Protein AF-A0A3M7L890-F1 (afdb_monomer_lite)

Foldseek 3Di:
DCVVVVVVVVVVVVVCCVVVVPPPCPVPDDPPPPVVVVVVVVVVVVVVLVVLCVVCVVVVHDDDDPVVPDPVSVVVVVVVVVCVVVVNDDD

pLDDT: mean 71.73, std 11.32, range [39.56, 91.31]

Secondary structure (DSSP, 8-state):
--HHHHHHHHHHHHHHHHHSS------------HHHHHHHHHHHHHHHHHHHHHHHHHHT-PPPPTTS--HHHHHHHHHHHHHHHTT----

Sequence (91 aa):
MLTPFILFIIGLYLIAKVVFGKKKEVISNPPVNKYITRHEEKLKDDQEYKEYIEWCKIKGELANDKEGFDEYRMKEYQLYKKLIKHGISGL

Organism: NCBI:txid2305228

Structure (mmCIF, N/CA/C/O backbone):
data_AF-A0A3M7L890-F1
#
_entry.id   AF-A0A3M7L890-F1
#
loop_
_atom_site.group_PDB
_atom_site.id
_atom_site.type_symbol
_atom_site.label_atom_id
_atom_site.label_alt_id
_atom_site.label_comp_id
_atom_site.label_asym_id
_atom_site.label_entity_id
_atom_site.label_seq_id
_atom_site.pdbx_PDB_ins_code
_atom_site.Cartn_x
_atom_site.Cartn_y
_a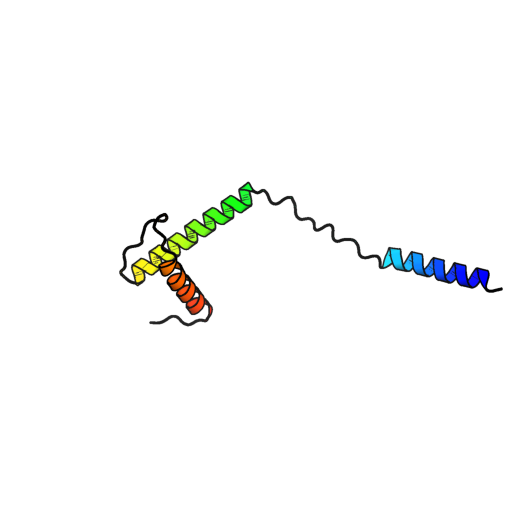tom_site.Cartn_z
_atom_site.occupancy
_atom_site.B_iso_or_equiv
_atom_site.auth_seq_id
_atom_site.auth_comp_id
_atom_site.auth_asym_id
_atom_site.auth_atom_id
_atom_site.pdbx_PDB_model_num
ATOM 1 N N . MET A 1 1 ? 43.027 -23.224 -46.912 1.00 62.06 1 MET A N 1
ATOM 2 C CA . MET A 1 1 ? 41.627 -22.963 -47.324 1.00 62.06 1 MET A CA 1
ATOM 3 C C . MET A 1 1 ? 40.680 -22.906 -46.117 1.00 62.06 1 MET A C 1
ATOM 5 O O . MET A 1 1 ? 39.646 -23.552 -46.117 1.00 62.06 1 MET A O 1
ATOM 9 N N . LEU A 1 2 ? 41.025 -22.145 -45.070 1.00 75.31 2 LEU A N 1
ATOM 10 C CA . LEU A 1 2 ? 40.208 -22.020 -43.843 1.00 75.31 2 LEU A CA 1
ATOM 11 C C . LEU A 1 2 ? 39.533 -20.646 -43.724 1.00 75.31 2 LEU A C 1
ATOM 13 O O . LEU A 1 2 ? 38.515 -20.498 -43.057 1.00 75.31 2 LEU A O 1
ATOM 17 N N . THR A 1 3 ? 40.064 -19.654 -4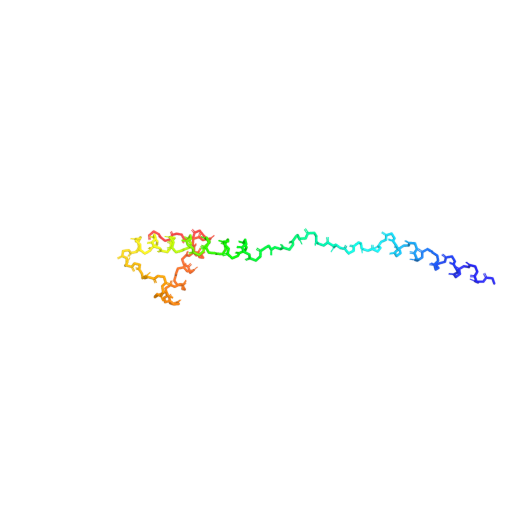4.436 1.00 81.69 3 THR A N 1
ATOM 18 C CA . THR A 1 3 ? 39.543 -18.289 -44.521 1.00 81.69 3 THR A CA 1
ATOM 19 C C . THR A 1 3 ? 38.067 -18.186 -44.936 1.00 81.69 3 THR A C 1
ATOM 21 O O . THR A 1 3 ? 37.346 -17.464 -44.249 1.00 81.69 3 THR A O 1
ATOM 24 N N . PRO A 1 4 ? 37.548 -18.906 -45.957 1.00 86.56 4 PRO A N 1
ATOM 25 C CA . PRO A 1 4 ? 36.124 -18.808 -46.294 1.00 86.56 4 PRO A CA 1
ATOM 26 C C . PRO A 1 4 ? 35.223 -19.415 -45.209 1.00 86.56 4 PRO A C 1
ATOM 28 O O . PRO A 1 4 ? 34.122 -18.926 -44.972 1.00 86.56 4 PRO A O 1
ATOM 31 N N . PHE A 1 5 ? 35.711 -20.435 -44.499 1.00 85.31 5 PHE A N 1
ATOM 32 C CA . PHE A 1 5 ? 34.972 -21.099 -43.425 1.00 85.31 5 PHE A CA 1
ATOM 33 C C . PHE A 1 5 ? 34.804 -20.190 -42.202 1.00 85.31 5 PHE A C 1
ATOM 35 O O . PHE A 1 5 ? 33.726 -20.113 -41.618 1.00 85.31 5 PHE A O 1
ATOM 42 N N . ILE A 1 6 ? 35.855 -19.442 -41.854 1.00 87.44 6 ILE A N 1
ATOM 43 C CA . ILE A 1 6 ? 35.832 -18.477 -40.747 1.00 87.44 6 ILE A CA 1
ATOM 44 C C . ILE A 1 6 ? 34.836 -17.346 -41.038 1.00 87.44 6 ILE A C 1
ATOM 46 O O . ILE A 1 6 ? 34.033 -16.995 -40.175 1.00 87.44 6 ILE A O 1
ATOM 50 N N . LEU A 1 7 ? 34.831 -16.817 -42.266 1.00 87.62 7 LEU A N 1
ATOM 51 C CA . LEU A 1 7 ? 33.895 -15.763 -42.670 1.00 87.62 7 LEU A CA 1
ATOM 52 C C . LEU A 1 7 ? 32.437 -16.240 -42.645 1.00 87.62 7 LEU A C 1
ATOM 54 O O . LEU A 1 7 ? 31.556 -15.492 -42.221 1.00 87.62 7 LEU A O 1
ATOM 58 N N . PHE A 1 8 ? 32.187 -17.493 -43.028 1.00 89.25 8 PHE A N 1
ATOM 59 C CA . PHE A 1 8 ? 30.852 -18.087 -42.980 1.00 89.25 8 PHE A CA 1
ATOM 60 C C . PHE A 1 8 ? 30.310 -18.195 -41.545 1.00 89.25 8 PHE A C 1
ATOM 62 O O . PHE A 1 8 ? 29.168 -17.818 -41.280 1.00 89.25 8 PHE A O 1
ATOM 69 N N . ILE A 1 9 ? 31.146 -18.627 -40.594 1.00 91.06 9 ILE A N 1
ATOM 70 C CA . ILE A 1 9 ? 30.773 -18.735 -39.173 1.00 91.06 9 ILE A CA 1
ATOM 71 C C . ILE A 1 9 ? 30.480 -17.352 -38.573 1.00 91.06 9 ILE A C 1
ATOM 73 O O . ILE A 1 9 ? 29.493 -17.187 -37.855 1.00 91.06 9 ILE A O 1
ATOM 77 N N . ILE A 1 10 ? 31.295 -16.343 -38.898 1.00 89.00 10 ILE A N 1
ATOM 78 C CA . ILE A 1 10 ? 31.080 -14.961 -38.441 1.00 89.00 10 ILE A CA 1
ATOM 79 C C . ILE A 1 10 ? 29.764 -14.406 -39.003 1.00 89.00 10 ILE A C 1
ATOM 81 O O . ILE A 1 10 ? 28.998 -13.783 -38.267 1.00 89.00 10 ILE A O 1
ATOM 85 N N . GLY A 1 11 ? 29.468 -14.671 -40.279 1.00 88.75 11 GLY A N 1
ATOM 86 C CA . GLY A 1 11 ? 28.208 -14.274 -40.909 1.00 88.75 11 GLY A CA 1
ATOM 87 C C . GLY A 1 11 ? 26.989 -14.859 -40.193 1.00 88.75 11 GLY A C 1
ATOM 88 O O . GLY A 1 11 ? 26.078 -14.118 -39.820 1.00 88.75 11 GLY A O 1
ATOM 89 N N . LEU A 1 12 ? 27.001 -16.167 -39.917 1.00 91.31 12 LEU A N 1
ATOM 90 C CA . LEU A 1 12 ? 25.925 -16.834 -39.176 1.00 91.31 12 LEU A CA 1
ATOM 91 C C . LEU A 1 12 ? 25.767 -16.288 -37.752 1.00 91.31 12 LEU A C 1
ATOM 93 O O . LEU A 1 12 ? 24.641 -16.071 -37.302 1.00 91.31 12 LEU A O 1
ATOM 97 N N . TYR A 1 13 ? 26.873 -16.011 -37.059 1.00 89.81 13 TYR A N 1
ATOM 98 C CA . TYR A 1 13 ? 26.847 -15.428 -35.717 1.00 89.81 13 TYR A CA 1
ATOM 99 C C . TYR A 1 13 ? 26.188 -14.041 -35.698 1.00 89.81 13 TYR A C 1
ATOM 101 O O . TYR A 1 13 ? 25.372 -13.754 -34.819 1.00 89.81 13 TYR A O 1
ATOM 109 N N . LEU A 1 14 ? 26.495 -13.184 -36.677 1.00 86.38 14 LEU A N 1
ATOM 110 C CA . LEU A 1 14 ? 25.896 -11.851 -36.780 1.00 86.38 14 LEU A CA 1
ATOM 111 C C . LEU A 1 14 ? 24.394 -11.922 -37.073 1.00 86.38 14 LEU A C 1
ATOM 113 O O . LEU A 1 14 ? 23.623 -11.200 -36.443 1.00 86.38 14 LEU A O 1
ATOM 117 N N . ILE A 1 15 ? 23.967 -12.829 -37.958 1.00 86.56 15 ILE A N 1
ATOM 118 C CA . ILE A 1 15 ? 22.544 -13.052 -38.256 1.00 86.56 15 ILE A CA 1
ATOM 119 C C . ILE A 1 15 ? 21.815 -13.546 -37.002 1.00 86.56 15 ILE A C 1
ATOM 121 O O . ILE A 1 15 ? 20.785 -12.986 -36.626 1.00 86.56 15 ILE A O 1
ATOM 125 N N . ALA A 1 16 ? 22.377 -14.531 -36.297 1.00 84.25 16 ALA A N 1
ATOM 126 C CA . ALA A 1 16 ? 21.808 -15.039 -35.054 1.00 84.25 16 ALA A CA 1
ATOM 127 C C . ALA A 1 16 ? 21.712 -13.943 -33.980 1.00 84.25 16 ALA A C 1
ATOM 129 O O . ALA A 1 16 ? 20.688 -13.822 -33.315 1.00 84.25 16 ALA A O 1
ATOM 130 N N . LYS A 1 17 ? 22.728 -13.086 -33.843 1.00 82.69 17 LYS A N 1
ATOM 131 C CA . LYS A 1 17 ? 22.713 -11.966 -32.893 1.00 82.69 17 LYS A CA 1
ATOM 132 C C . LYS A 1 17 ? 21.633 -10.930 -33.210 1.00 82.69 17 LYS A C 1
ATOM 134 O O . LYS A 1 17 ? 21.112 -10.319 -32.285 1.00 82.69 17 LYS A O 1
ATOM 139 N N . VAL A 1 18 ? 21.296 -10.718 -34.481 1.00 79.44 18 VAL A N 1
ATOM 140 C CA . VAL A 1 18 ? 20.226 -9.790 -34.882 1.00 79.44 18 VAL A CA 1
ATOM 141 C C . VAL A 1 18 ? 18.846 -10.419 -34.682 1.00 79.44 18 VAL A C 1
ATOM 143 O O . VAL A 1 18 ? 17.955 -9.760 -34.156 1.00 79.44 18 VAL A O 1
ATOM 146 N N . VAL A 1 19 ? 18.673 -11.694 -35.040 1.00 79.50 19 VAL A N 1
ATOM 147 C CA . VAL A 1 19 ? 17.385 -12.403 -34.917 1.00 79.50 19 VAL A CA 1
ATOM 148 C C . VAL A 1 19 ? 17.041 -12.715 -33.457 1.00 79.50 19 VAL A C 1
ATOM 150 O O . VAL A 1 19 ? 15.903 -12.528 -33.037 1.00 79.50 19 VAL A O 1
ATOM 153 N N . PHE A 1 20 ? 18.024 -13.152 -32.666 1.00 76.06 20 PHE A N 1
ATOM 154 C CA . PHE A 1 20 ? 17.861 -13.493 -31.247 1.00 76.06 20 PHE A CA 1
ATOM 155 C C . PHE A 1 20 ? 18.286 -12.368 -30.298 1.00 76.06 20 PHE A C 1
ATOM 157 O O . PHE A 1 20 ? 18.192 -12.512 -29.076 1.00 76.06 20 PHE A O 1
ATOM 164 N N . GLY A 1 21 ? 18.755 -11.242 -30.838 1.00 64.81 21 GLY A N 1
ATOM 165 C CA . GLY A 1 21 ? 19.039 -10.038 -30.075 1.00 64.81 21 GLY A CA 1
ATOM 166 C C . GLY A 1 21 ? 17.745 -9.545 -29.461 1.00 64.81 21 GLY A C 1
ATOM 167 O O . GLY A 1 21 ? 16.923 -8.945 -30.149 1.00 64.81 21 GLY A O 1
ATOM 168 N N . LYS A 1 22 ? 17.556 -9.850 -28.172 1.00 61.97 22 LYS A N 1
ATOM 169 C CA . LYS A 1 22 ? 16.402 -9.431 -27.377 1.00 61.97 22 LYS A CA 1
ATOM 170 C C . LYS A 1 22 ? 16.069 -7.988 -27.740 1.00 61.97 22 LYS A C 1
ATOM 172 O O . LYS A 1 22 ? 16.882 -7.093 -27.494 1.00 61.97 22 LYS A O 1
ATOM 177 N N . LYS A 1 23 ? 14.885 -7.768 -28.324 1.00 58.34 23 LYS A N 1
ATOM 178 C CA . LYS A 1 23 ? 14.282 -6.437 -28.353 1.00 58.34 23 LYS A CA 1
ATOM 179 C C . LYS A 1 23 ? 14.371 -5.955 -26.914 1.00 58.34 23 LYS A C 1
ATOM 181 O O . LYS A 1 23 ? 13.808 -6.602 -26.034 1.00 58.34 23 LYS A O 1
ATOM 186 N N . LYS A 1 24 ? 15.148 -4.896 -26.654 1.00 53.69 24 LYS A N 1
ATOM 187 C CA . LYS A 1 24 ? 15.001 -4.168 -25.396 1.00 53.69 24 LYS A CA 1
ATOM 188 C C . LYS A 1 24 ? 13.511 -3.897 -25.316 1.00 53.69 24 LYS A C 1
ATOM 190 O O . LYS A 1 24 ? 12.983 -3.237 -26.211 1.00 53.69 24 LYS A O 1
ATOM 195 N N . GLU A 1 25 ? 12.844 -4.494 -24.336 1.00 49.97 25 GLU A N 1
ATOM 196 C CA . GLU A 1 25 ? 11.511 -4.073 -23.957 1.00 49.97 25 GLU A CA 1
ATOM 197 C C . GLU A 1 25 ? 11.666 -2.592 -23.638 1.00 49.97 25 GLU A C 1
ATOM 199 O O . GLU A 1 25 ? 12.158 -2.196 -22.583 1.00 49.97 25 GLU A O 1
ATOM 204 N N . VAL A 1 26 ? 11.361 -1.753 -24.625 1.00 54.28 26 VAL A N 1
ATOM 205 C CA . VAL A 1 26 ? 11.008 -0.371 -24.381 1.00 54.28 26 VAL A CA 1
ATOM 206 C C . VAL A 1 26 ? 9.686 -0.525 -23.665 1.00 54.28 26 VAL A C 1
ATOM 208 O O . VAL A 1 26 ? 8.643 -0.637 -24.303 1.00 54.28 26 VAL A O 1
ATOM 211 N N . ILE A 1 27 ? 9.780 -0.711 -22.347 1.00 54.09 27 ILE A N 1
ATOM 212 C CA . ILE A 1 27 ? 8.648 -0.760 -21.444 1.00 54.09 27 ILE A CA 1
ATOM 213 C C . ILE A 1 27 ? 7.907 0.535 -21.720 1.00 54.09 27 ILE A C 1
ATOM 215 O O . ILE A 1 27 ? 8.342 1.633 -21.370 1.00 54.09 27 ILE A O 1
ATOM 219 N N . SER A 1 28 ? 6.823 0.371 -22.459 1.00 51.72 28 SER A N 1
ATOM 220 C CA . SER A 1 28 ? 5.821 1.355 -22.782 1.00 51.72 28 SER A CA 1
ATOM 221 C C . SER A 1 28 ? 5.060 1.674 -21.505 1.00 51.72 28 SER A C 1
ATOM 223 O O . SER A 1 28 ? 3.895 1.322 -21.372 1.00 51.72 28 SER A O 1
ATOM 225 N N . ASN A 1 29 ? 5.725 2.298 -20.541 1.00 55.03 29 ASN A N 1
ATOM 226 C CA . ASN A 1 29 ? 5.024 2.962 -19.465 1.00 55.03 29 ASN A CA 1
ATOM 227 C C . ASN A 1 29 ? 5.017 4.445 -19.830 1.00 55.03 29 ASN A C 1
ATOM 229 O O . ASN A 1 29 ? 6.089 5.060 -19.848 1.00 55.03 29 ASN A O 1
ATOM 233 N N . PRO A 1 30 ? 3.853 5.029 -20.183 1.00 57.50 30 PRO A N 1
ATOM 234 C CA . PRO A 1 30 ? 3.752 6.478 -20.276 1.00 57.50 30 PRO A CA 1
ATOM 235 C C . PRO A 1 30 ? 4.276 7.075 -18.963 1.00 57.50 30 PRO A C 1
ATOM 237 O O . PRO A 1 30 ? 4.140 6.428 -17.919 1.00 57.50 30 PRO A O 1
ATOM 240 N N . PRO A 1 31 ? 4.907 8.263 -18.986 1.00 60.56 31 PRO A N 1
ATOM 241 C CA . PRO A 1 31 ? 5.384 8.895 -17.767 1.00 60.56 31 PRO A CA 1
ATOM 242 C C . PRO A 1 31 ? 4.197 9.008 -16.814 1.00 60.56 31 PRO A C 1
ATOM 244 O O . PRO A 1 31 ? 3.270 9.779 -17.060 1.00 60.56 31 PRO A O 1
ATOM 247 N N . VAL A 1 32 ? 4.195 8.167 -15.777 1.00 61.97 32 VAL A N 1
ATOM 248 C CA . VAL A 1 32 ? 3.112 8.118 -14.804 1.00 61.97 32 VAL A CA 1
ATOM 249 C C . VAL A 1 32 ? 3.030 9.516 -14.215 1.00 61.97 32 VAL A C 1
ATOM 251 O O . VAL A 1 32 ? 3.996 10.033 -13.646 1.00 61.97 32 VAL A O 1
ATOM 254 N N . ASN A 1 33 ? 1.908 10.181 -14.472 1.00 73.00 33 ASN A N 1
ATOM 255 C CA . ASN A 1 33 ? 1.740 11.563 -14.087 1.00 73.00 33 ASN A CA 1
ATOM 256 C C . ASN A 1 33 ? 1.782 11.632 -12.557 1.00 73.00 33 ASN A C 1
ATOM 258 O O . ASN A 1 33 ? 0.915 11.078 -11.884 1.00 73.00 33 ASN A O 1
ATOM 262 N N . LYS A 1 34 ? 2.775 12.343 -12.014 1.00 73.62 34 LYS A N 1
ATOM 263 C CA . LYS A 1 34 ? 2.988 12.488 -10.566 1.00 73.62 34 LYS A CA 1
ATOM 264 C C . LYS A 1 34 ? 1.740 12.987 -9.829 1.00 73.62 34 LYS A C 1
ATOM 266 O O . LYS A 1 34 ? 1.572 12.682 -8.653 1.00 73.62 34 LYS A O 1
ATOM 271 N N . TYR A 1 35 ? 0.874 13.747 -10.501 1.00 72.62 35 TYR A N 1
ATOM 272 C CA . TYR A 1 35 ? -0.393 14.206 -9.933 1.00 72.62 35 TYR A CA 1
ATOM 273 C C . TYR A 1 35 ? -1.417 13.079 -9.795 1.00 72.62 35 TYR A C 1
ATOM 275 O O . TYR A 1 35 ? -2.114 13.037 -8.788 1.00 72.62 35 TYR A O 1
ATOM 283 N N . ILE A 1 36 ? -1.472 12.158 -10.761 1.00 72.06 36 ILE A N 1
ATOM 284 C CA . ILE A 1 36 ? -2.375 11.001 -10.725 1.00 72.06 36 ILE A CA 1
ATOM 285 C C . ILE A 1 36 ? -1.948 10.065 -9.595 1.00 72.06 36 ILE A C 1
ATOM 287 O O . ILE A 1 36 ? -2.762 9.760 -8.734 1.00 72.06 36 ILE A O 1
ATOM 291 N N . THR A 1 37 ? -0.656 9.731 -9.505 1.00 73.88 37 THR A N 1
ATOM 292 C CA . THR A 1 37 ? -0.137 8.874 -8.424 1.00 73.88 37 THR A CA 1
ATOM 293 C C . THR A 1 37 ? -0.401 9.468 -7.043 1.00 73.88 37 THR A C 1
ATOM 295 O O . THR A 1 37 ? -0.925 8.786 -6.171 1.00 73.88 37 THR A O 1
ATOM 298 N N . ARG A 1 38 ? -0.129 10.766 -6.847 1.00 72.81 38 ARG A N 1
ATOM 299 C CA . ARG A 1 38 ? -0.421 11.437 -5.568 1.00 72.81 38 ARG A CA 1
ATOM 300 C C . ARG A 1 38 ? -1.910 11.470 -5.238 1.00 72.81 38 ARG A C 1
ATOM 302 O O . ARG A 1 38 ? -2.275 11.472 -4.067 1.00 72.81 38 ARG A O 1
ATOM 309 N N . HIS A 1 39 ? -2.770 11.576 -6.245 1.00 76.25 39 HIS A N 1
ATOM 310 C CA . HIS A 1 39 ? -4.212 11.584 -6.033 1.00 76.25 39 HIS A CA 1
ATOM 311 C C . HIS A 1 39 ? -4.728 10.187 -5.664 1.00 76.25 39 HIS A C 1
ATOM 313 O O . HIS A 1 39 ? -5.584 10.067 -4.790 1.00 76.25 39 HIS A O 1
ATOM 319 N N . GLU A 1 40 ? -4.200 9.140 -6.295 1.00 74.06 40 GLU A N 1
ATOM 320 C CA . GLU A 1 40 ? -4.490 7.745 -5.953 1.00 74.06 40 GLU A CA 1
ATOM 321 C C . GLU A 1 40 ? -4.010 7.401 -4.537 1.00 74.06 40 GLU A C 1
ATOM 323 O O . GLU A 1 40 ? -4.752 6.782 -3.778 1.00 74.06 40 GLU A O 1
ATOM 328 N N . GLU A 1 41 ? -2.819 7.864 -4.147 1.00 75.94 41 GLU A N 1
ATOM 329 C CA . GLU A 1 41 ? -2.294 7.720 -2.782 1.00 75.94 41 GLU A CA 1
ATOM 330 C C . GLU A 1 41 ? -3.206 8.404 -1.756 1.00 75.94 41 GLU A C 1
ATOM 332 O O . GLU A 1 41 ? -3.653 7.757 -0.815 1.00 75.94 41 GLU A O 1
ATOM 337 N N . LYS A 1 42 ? -3.591 9.668 -1.981 1.00 75.44 42 LYS A N 1
ATOM 338 C CA . LYS A 1 42 ? -4.514 10.382 -1.078 1.00 75.44 42 LYS A CA 1
ATOM 339 C C . LYS A 1 42 ? -5.874 9.698 -0.943 1.00 75.44 42 LYS A C 1
ATOM 341 O O . LYS A 1 42 ? -6.399 9.602 0.160 1.00 75.44 42 LYS A O 1
ATOM 346 N N . LEU A 1 43 ? -6.438 9.220 -2.055 1.00 75.62 43 LEU A N 1
ATOM 347 C CA . LEU A 1 43 ? -7.696 8.467 -2.053 1.00 75.62 43 LEU A CA 1
ATOM 348 C C . LEU A 1 43 ? -7.585 7.195 -1.211 1.00 75.62 43 LEU A C 1
ATOM 350 O O . LEU A 1 43 ? -8.499 6.872 -0.453 1.00 75.62 43 LEU A O 1
ATOM 354 N N . LYS A 1 44 ? -6.463 6.484 -1.341 1.00 78.81 44 LYS A N 1
ATOM 355 C CA . LYS A 1 44 ? -6.187 5.273 -0.575 1.00 78.81 44 LYS A CA 1
ATOM 356 C C . LYS A 1 44 ? -6.035 5.574 0.916 1.00 78.81 44 LYS A C 1
ATOM 358 O O . LYS A 1 44 ? -6.620 4.858 1.723 1.00 78.81 44 LYS A O 1
ATOM 363 N N . ASP A 1 45 ? -5.331 6.645 1.267 1.00 75.81 45 ASP A N 1
ATOM 364 C CA . ASP A 1 45 ? -5.165 7.081 2.657 1.00 75.81 45 ASP A CA 1
ATOM 365 C C . ASP A 1 45 ? -6.510 7.476 3.288 1.00 75.81 45 ASP A C 1
ATOM 367 O O . ASP A 1 45 ? -6.791 7.143 4.439 1.00 75.81 45 ASP A O 1
ATOM 371 N N . ASP A 1 46 ? -7.379 8.156 2.535 1.00 77.94 46 ASP A N 1
ATOM 372 C CA . ASP A 1 46 ? -8.725 8.514 2.991 1.00 77.94 46 ASP A CA 1
ATOM 373 C C . ASP A 1 46 ? -9.620 7.283 3.177 1.00 77.94 46 ASP A C 1
ATOM 375 O O . ASP A 1 46 ? -10.429 7.233 4.108 1.00 77.94 46 ASP A O 1
ATOM 379 N N . GLN A 1 47 ? -9.484 6.278 2.311 1.00 80.38 47 GLN A N 1
ATOM 380 C CA . GLN A 1 47 ? -10.202 5.016 2.448 1.00 80.38 47 GLN A CA 1
ATOM 381 C C . GLN A 1 47 ? -9.711 4.222 3.664 1.00 80.38 47 GLN A C 1
ATOM 383 O O . GLN A 1 47 ? -10.528 3.740 4.445 1.00 80.38 47 GLN A O 1
ATOM 388 N N . GLU A 1 48 ? -8.399 4.142 3.876 1.00 77.81 48 GLU A N 1
ATOM 389 C CA . GLU A 1 48 ? -7.816 3.447 5.025 1.00 77.81 48 GLU A CA 1
ATOM 390 C C . GLU A 1 48 ? -8.185 4.125 6.352 1.00 77.81 48 GLU A C 1
ATOM 392 O O . GLU A 1 48 ? -8.484 3.448 7.335 1.00 77.81 48 GLU A O 1
ATOM 397 N N . TYR A 1 49 ? -8.273 5.457 6.370 1.00 74.81 49 TYR A N 1
ATOM 398 C CA . TYR A 1 49 ? -8.767 6.195 7.530 1.00 74.81 49 TYR A CA 1
ATOM 399 C C . TYR A 1 49 ? -10.246 5.902 7.834 1.00 74.81 49 TYR A C 1
ATOM 401 O O . TYR A 1 49 ? -10.624 5.777 8.998 1.00 74.81 49 TYR A O 1
ATOM 409 N N . LYS A 1 50 ? -11.093 5.735 6.809 1.00 80.12 50 LYS A N 1
ATOM 410 C CA . LYS A 1 50 ? -12.491 5.312 7.008 1.00 80.12 50 LYS A CA 1
ATOM 411 C C . LYS A 1 50 ? -12.583 3.907 7.602 1.00 80.12 50 LYS A C 1
ATOM 413 O O . LYS A 1 50 ? -13.334 3.721 8.556 1.00 80.12 50 LYS A O 1
ATOM 418 N N . GLU A 1 51 ? -11.796 2.958 7.092 1.00 80.12 51 GLU A N 1
ATOM 419 C CA . GLU A 1 51 ? -11.713 1.596 7.644 1.00 80.12 51 GLU A CA 1
ATOM 420 C C . GLU A 1 51 ? -11.262 1.619 9.116 1.00 80.12 51 GLU A C 1
ATOM 422 O O . GLU A 1 51 ? -11.822 0.917 9.958 1.00 80.12 51 GLU A O 1
ATOM 427 N N . TYR A 1 52 ? -10.294 2.476 9.454 1.00 75.31 52 TYR A N 1
ATOM 428 C CA . TYR A 1 52 ? -9.849 2.684 10.832 1.00 75.31 52 TYR A CA 1
ATOM 429 C C . TYR A 1 52 ? -10.956 3.251 11.733 1.00 75.31 52 TYR A C 1
ATOM 431 O O . TYR A 1 52 ? -11.161 2.748 12.835 1.00 75.31 52 TYR A O 1
ATOM 439 N N . ILE A 1 53 ? -11.711 4.256 11.273 1.00 78.81 53 ILE A N 1
ATOM 440 C CA . ILE A 1 53 ? -12.853 4.795 12.030 1.00 78.81 53 ILE A CA 1
ATOM 441 C C . ILE A 1 53 ? -13.892 3.700 12.292 1.00 78.81 53 ILE A C 1
ATOM 443 O O . ILE A 1 53 ? -14.423 3.609 13.399 1.00 78.81 53 ILE A O 1
ATOM 447 N N . GLU A 1 54 ? -14.205 2.879 11.291 1.00 81.19 54 GLU A N 1
ATOM 448 C CA . GLU A 1 54 ? -15.138 1.762 11.453 1.00 81.19 54 GLU A CA 1
ATOM 449 C C . GLU A 1 54 ? -14.615 0.727 12.451 1.00 81.19 54 GLU A C 1
ATOM 451 O O . GLU A 1 54 ? -15.362 0.293 13.328 1.00 81.19 54 GLU A O 1
ATOM 456 N N . TRP A 1 55 ? -13.325 0.399 12.398 1.00 77.06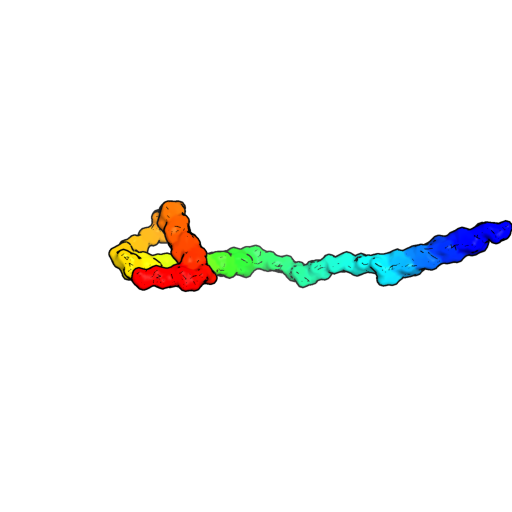 55 TRP A N 1
ATOM 457 C CA . TRP A 1 55 ? -12.687 -0.479 13.374 1.00 77.06 55 TRP A CA 1
ATOM 458 C C . TRP A 1 55 ? -12.746 0.084 14.803 1.00 77.06 55 TRP A C 1
ATOM 460 O O . TRP A 1 55 ? -13.129 -0.637 15.726 1.00 77.06 55 TRP A O 1
ATOM 470 N N . CYS A 1 56 ? -12.466 1.378 14.991 1.00 75.00 56 CYS A N 1
ATOM 471 C CA . CYS A 1 56 ? -12.601 2.045 16.289 1.00 75.00 56 CYS A CA 1
ATOM 472 C C . CYS A 1 56 ? -14.046 2.001 16.807 1.00 75.00 56 CYS A C 1
ATOM 474 O O . CYS A 1 56 ? -14.265 1.705 17.980 1.00 75.00 56 CYS A O 1
ATOM 476 N N . LYS A 1 57 ? -15.046 2.195 15.932 1.00 79.81 57 LYS A N 1
ATOM 477 C CA . LYS A 1 57 ? -16.467 2.044 16.295 1.00 79.81 57 LYS A CA 1
ATOM 478 C C . LYS A 1 57 ? -16.799 0.625 16.754 1.00 79.81 57 LYS A C 1
ATOM 480 O O . LYS A 1 57 ? -17.510 0.472 17.740 1.00 79.81 57 LYS A O 1
ATOM 485 N N . ILE A 1 58 ? -16.274 -0.398 16.076 1.00 80.19 58 ILE A N 1
ATOM 486 C CA . ILE A 1 58 ? -16.466 -1.809 16.457 1.00 80.19 58 ILE A CA 1
ATOM 487 C C . ILE A 1 58 ? -15.825 -2.099 17.821 1.00 80.19 58 ILE A C 1
ATOM 489 O O . ILE A 1 58 ? -16.377 -2.856 18.614 1.00 80.19 58 ILE A O 1
ATOM 493 N N . LYS A 1 59 ? -14.675 -1.484 18.115 1.00 75.06 59 LYS A N 1
ATOM 494 C CA . LYS A 1 59 ? -13.980 -1.616 19.403 1.00 75.06 59 LYS A CA 1
ATOM 495 C C . LYS A 1 59 ? -14.567 -0.750 20.524 1.00 75.06 59 LYS A C 1
ATOM 497 O O . LYS A 1 59 ? -14.205 -0.959 21.677 1.00 75.06 59 LYS A O 1
ATOM 502 N N . GLY A 1 60 ? -15.491 0.162 20.212 1.00 75.19 60 GLY A N 1
ATOM 503 C CA . GLY A 1 60 ? -16.093 1.079 21.183 1.00 75.19 60 GLY A CA 1
ATOM 504 C C . GLY A 1 60 ? -15.167 2.223 21.609 1.00 75.19 60 GLY A C 1
ATOM 505 O O . GLY A 1 60 ? -15.349 2.786 22.685 1.00 75.19 60 GLY A O 1
ATOM 506 N N . GLU A 1 61 ? -14.173 2.565 20.789 1.00 74.69 61 GLU A N 1
ATOM 507 C CA . GLU A 1 61 ? -13.154 3.571 21.094 1.00 74.69 61 GLU A CA 1
ATOM 508 C C . GLU A 1 61 ? -13.315 4.827 20.224 1.00 74.69 61 GLU A C 1
ATOM 510 O O . GLU A 1 61 ? -13.828 4.772 19.102 1.00 74.69 61 GLU A O 1
ATOM 515 N N . LEU A 1 62 ? -12.867 5.981 20.732 1.00 73.44 62 LEU A N 1
ATOM 516 C CA . LEU A 1 62 ? -12.894 7.235 19.979 1.00 73.44 62 LEU A CA 1
ATOM 517 C C . LEU A 1 62 ? -11.782 7.228 18.918 1.00 73.44 62 LEU A C 1
ATOM 519 O O . LEU A 1 62 ? -10.625 6.943 19.223 1.00 73.44 62 LEU A O 1
ATOM 523 N N . ALA A 1 63 ? -12.124 7.549 17.669 1.00 65.56 63 ALA A N 1
ATOM 524 C CA . ALA A 1 63 ? -11.123 7.725 16.624 1.00 65.56 63 ALA A CA 1
ATOM 525 C C . ALA A 1 63 ? -10.350 9.033 16.865 1.00 65.56 63 ALA A C 1
ATOM 527 O O . ALA A 1 63 ? -10.958 10.098 16.948 1.00 65.56 63 ALA A O 1
ATOM 528 N N . ASN A 1 64 ? -9.022 8.947 16.970 1.00 65.50 64 ASN A N 1
ATOM 529 C CA . ASN A 1 64 ? -8.153 10.125 16.976 1.00 65.50 64 ASN A CA 1
ATOM 530 C C . ASN A 1 64 ? -8.136 10.806 15.602 1.00 65.50 64 ASN A C 1
ATOM 532 O O . ASN A 1 64 ? -8.259 10.136 14.573 1.00 65.50 64 ASN A O 1
ATOM 536 N N . ASP A 1 65 ? -7.918 12.123 15.603 1.00 63.06 65 ASP A N 1
ATOM 537 C CA . ASP A 1 65 ? -7.748 12.912 14.385 1.00 63.06 65 ASP A CA 1
ATOM 538 C C . ASP A 1 65 ? -6.560 12.429 13.542 1.00 63.06 65 ASP A C 1
ATOM 540 O O . ASP A 1 65 ? -5.572 11.899 14.055 1.00 63.06 65 ASP A O 1
ATOM 544 N N . LYS A 1 66 ? -6.640 12.673 12.228 1.00 60.03 66 LYS A N 1
ATOM 545 C CA . LYS A 1 66 ? -5.648 12.251 11.220 1.00 60.03 66 LYS A CA 1
ATOM 546 C C . LYS A 1 66 ? -4.220 12.753 11.514 1.00 60.03 66 LYS A C 1
ATOM 548 O O . LYS A 1 66 ? -3.263 12.143 11.052 1.00 60.03 66 LYS A O 1
ATOM 553 N N . GLU A 1 67 ? -4.076 13.832 12.288 1.00 57.00 67 GLU A N 1
ATOM 554 C CA . GLU A 1 67 ? -2.786 14.387 12.739 1.00 57.00 67 GLU A CA 1
ATOM 555 C C . GLU A 1 67 ? -2.255 13.753 14.040 1.00 57.00 67 GLU A C 1
ATOM 557 O O . GLU A 1 67 ? -1.051 13.766 14.277 1.00 57.00 67 GLU A O 1
ATOM 562 N N . GLY A 1 68 ? -3.123 13.154 14.863 1.00 50.06 68 GLY A N 1
ATOM 563 C CA . GLY A 1 68 ? -2.781 12.437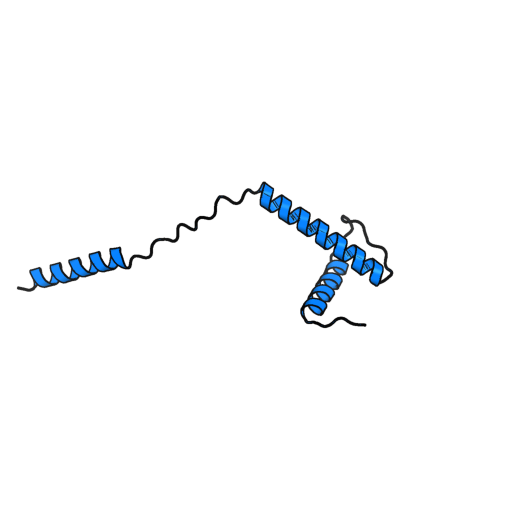 16.101 1.00 50.06 68 GLY A CA 1
ATOM 564 C C . GLY A 1 68 ? -2.685 10.922 15.907 1.00 50.06 68 GLY A C 1
ATOM 565 O O . GLY A 1 68 ? -2.938 10.153 16.839 1.00 50.06 68 GLY A O 1
ATOM 566 N N . PHE A 1 69 ? -2.400 10.496 14.673 1.00 51.75 69 PHE A N 1
ATOM 567 C CA . PHE A 1 69 ? -2.355 9.103 14.246 1.00 51.75 69 PHE A CA 1
ATOM 568 C C . PHE A 1 69 ? -1.101 8.423 14.806 1.00 51.75 69 PHE A C 1
ATOM 570 O O . PHE A 1 69 ? -0.075 8.288 14.144 1.00 51.75 69 PHE A O 1
ATOM 577 N N . ASP A 1 70 ? -1.181 8.056 16.079 1.00 55.22 70 ASP A N 1
ATOM 578 C CA . ASP A 1 70 ? -0.092 7.449 16.830 1.00 55.22 70 ASP A CA 1
ATOM 579 C C . ASP A 1 70 ? 0.334 6.122 16.174 1.00 55.22 70 ASP A C 1
ATOM 581 O O . ASP A 1 70 ? -0.483 5.214 15.972 1.00 55.22 70 ASP A O 1
ATOM 585 N N . GLU A 1 71 ? 1.630 5.982 15.867 1.00 58.22 71 GLU A N 1
ATOM 586 C CA . GLU A 1 71 ? 2.253 4.785 15.267 1.00 58.22 71 GLU A CA 1
ATOM 587 C C . GLU A 1 71 ? 1.838 3.474 15.960 1.00 58.22 71 GLU A C 1
ATOM 589 O O . GLU A 1 71 ? 1.826 2.402 15.348 1.00 58.22 71 GLU A O 1
ATOM 594 N N . TYR A 1 72 ? 1.504 3.551 17.250 1.00 55.97 72 TYR A N 1
ATOM 595 C CA . TYR A 1 72 ? 1.087 2.424 18.074 1.00 55.97 72 TYR A CA 1
ATOM 596 C C . TYR A 1 72 ? -0.264 1.833 17.635 1.00 55.97 72 TYR A C 1
ATOM 598 O O . TYR A 1 72 ? -0.374 0.621 17.444 1.00 55.97 72 TYR A O 1
ATOM 606 N N . ARG A 1 73 ? -1.267 2.680 17.365 1.00 60.66 73 ARG A N 1
ATOM 607 C CA . ARG A 1 73 ? -2.598 2.254 16.893 1.00 60.66 73 ARG A CA 1
ATOM 608 C C . ARG A 1 73 ? -2.551 1.719 15.466 1.00 60.66 73 ARG A C 1
ATOM 610 O O . ARG A 1 73 ? -3.273 0.781 15.129 1.00 60.66 73 ARG A O 1
ATOM 617 N N . MET A 1 74 ? -1.647 2.247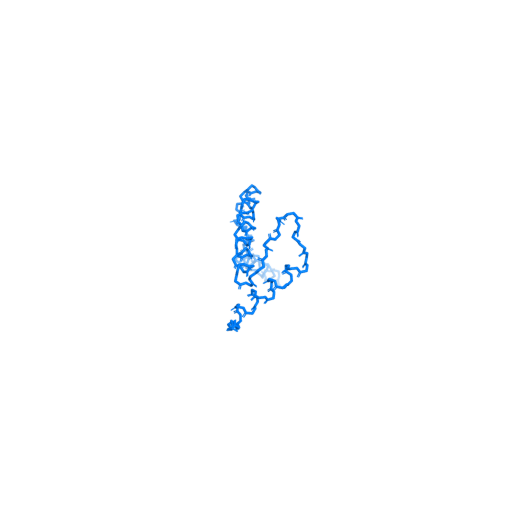 14.637 1.00 67.12 74 MET A N 1
ATOM 618 C CA . MET A 1 74 ? -1.464 1.742 13.276 1.00 67.12 74 MET A CA 1
ATOM 619 C C . MET A 1 74 ? -0.882 0.325 13.256 1.00 67.12 74 MET A C 1
ATOM 621 O O . MET A 1 74 ? -1.259 -0.470 12.397 1.00 67.12 74 MET A O 1
ATOM 625 N N . LYS A 1 75 ? -0.026 -0.039 14.220 1.00 69.00 75 LYS A N 1
ATOM 626 C CA . LYS A 1 75 ? 0.467 -1.421 14.359 1.00 69.00 75 LYS A CA 1
ATOM 627 C C . LYS A 1 75 ? -0.657 -2.394 14.710 1.00 69.00 75 LYS A C 1
ATOM 629 O O . LYS A 1 75 ? -0.716 -3.469 14.115 1.00 69.00 75 LYS A O 1
ATOM 634 N N . GLU A 1 76 ? -1.562 -2.019 15.613 1.00 69.00 76 GLU A N 1
ATOM 635 C CA . GLU A 1 76 ? -2.727 -2.842 15.969 1.00 69.00 76 GLU A CA 1
ATOM 636 C C . GLU A 1 76 ? -3.701 -2.988 14.799 1.00 69.00 76 GLU A C 1
ATOM 638 O O . GLU A 1 76 ? -4.113 -4.102 14.470 1.00 69.00 76 GLU A O 1
ATOM 643 N N . TYR A 1 77 ? -3.993 -1.889 14.101 1.00 71.06 77 TYR A N 1
ATOM 644 C CA . TYR A 1 77 ? -4.829 -1.913 12.906 1.00 71.06 77 TYR A CA 1
ATOM 645 C C . TYR A 1 77 ? -4.207 -2.757 11.779 1.00 71.06 77 TYR A C 1
ATOM 647 O O . TYR A 1 77 ? -4.877 -3.599 11.179 1.00 71.06 77 TYR A O 1
ATOM 655 N N . GLN A 1 78 ? -2.904 -2.617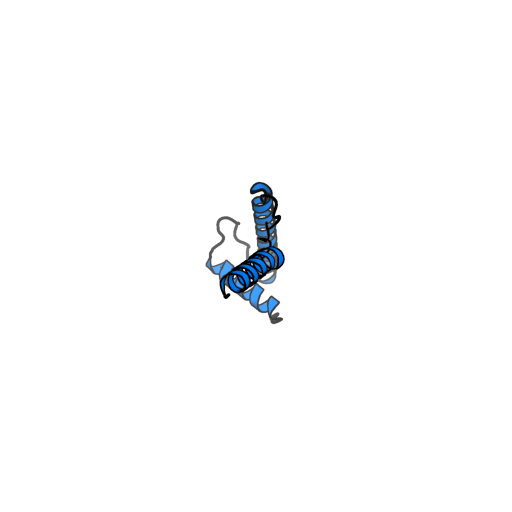 11.519 1.00 74.06 78 GLN A N 1
ATOM 656 C CA . GLN A 1 78 ? -2.205 -3.438 10.526 1.00 74.06 78 GLN A CA 1
ATOM 657 C C . GLN A 1 78 ? -2.167 -4.919 10.911 1.00 74.06 78 GLN A C 1
ATOM 659 O O . GLN A 1 78 ? -2.249 -5.784 10.034 1.00 74.06 78 GLN A O 1
ATOM 664 N N . LEU A 1 79 ? -2.050 -5.231 12.203 1.00 76.06 79 LEU A N 1
ATOM 665 C CA . LEU A 1 79 ? -2.132 -6.601 12.696 1.00 76.06 79 LEU A CA 1
ATOM 666 C C . LEU A 1 79 ? -3.538 -7.169 12.482 1.00 76.06 79 LEU A C 1
ATOM 668 O O . LEU A 1 79 ? -3.666 -8.259 11.934 1.00 76.06 79 LEU A O 1
ATOM 672 N N . TYR A 1 80 ? -4.585 -6.414 12.818 1.00 74.50 80 TYR A N 1
ATOM 673 C CA . TYR A 1 80 ? -5.975 -6.782 12.546 1.00 74.50 80 TYR A CA 1
ATOM 674 C C . TYR A 1 80 ? -6.226 -7.027 11.050 1.00 74.50 80 TYR A C 1
ATOM 676 O O . TYR A 1 80 ? -6.759 -8.069 10.670 1.00 74.50 80 TYR A O 1
ATOM 684 N N . LYS A 1 81 ? -5.746 -6.133 10.180 1.00 74.56 81 LYS A N 1
ATOM 685 C CA . LYS A 1 81 ? -5.836 -6.275 8.719 1.00 74.56 81 LYS A CA 1
ATOM 686 C C . LYS A 1 81 ? -5.116 -7.531 8.218 1.00 74.56 81 LYS A C 1
ATOM 688 O O . LYS A 1 81 ? -5.628 -8.230 7.343 1.00 74.56 81 LYS A O 1
ATOM 693 N N . LYS A 1 82 ? -3.952 -7.866 8.794 1.00 77.38 82 LYS A N 1
ATOM 694 C CA . LYS A 1 82 ? -3.259 -9.139 8.527 1.00 77.38 82 LYS A CA 1
ATOM 695 C C . LYS A 1 82 ? -4.087 -10.338 8.991 1.00 77.38 82 LYS A C 1
ATOM 697 O O . LYS A 1 82 ? -4.214 -11.292 8.231 1.00 77.38 82 LYS A O 1
ATOM 702 N N . LEU A 1 83 ? -4.667 -10.293 10.187 1.00 75.44 83 LEU A N 1
ATOM 703 C CA . LEU A 1 83 ? -5.483 -11.384 10.730 1.00 75.44 83 LEU A CA 1
ATOM 704 C C . LEU A 1 83 ? -6.725 -11.651 9.865 1.00 75.44 83 LEU A C 1
ATOM 706 O O . LEU A 1 83 ? -6.948 -12.801 9.489 1.00 75.44 83 LEU A O 1
ATOM 710 N N . ILE A 1 84 ? -7.445 -10.608 9.430 1.00 75.31 84 ILE A N 1
ATOM 711 C CA . ILE A 1 84 ? -8.563 -10.744 8.477 1.00 75.31 84 ILE A CA 1
ATOM 712 C C . ILE A 1 84 ? -8.093 -11.361 7.161 1.00 75.31 84 ILE A C 1
ATOM 714 O O . ILE A 1 84 ? -8.734 -12.276 6.649 1.00 75.31 84 ILE A O 1
ATOM 718 N N . LYS A 1 85 ? -6.969 -10.890 6.606 1.00 72.44 85 LYS A N 1
ATOM 719 C CA . LYS A 1 85 ? -6.423 -11.425 5.349 1.00 72.44 85 LYS A CA 1
ATOM 720 C C . LYS A 1 85 ? -6.121 -12.926 5.442 1.00 72.44 85 LYS A C 1
ATOM 722 O O . LYS A 1 85 ? -6.218 -13.630 4.442 1.00 72.44 85 LYS A O 1
ATOM 727 N N . HIS A 1 86 ? -5.764 -13.406 6.629 1.00 77.00 86 HIS A N 1
ATOM 728 C CA . HIS A 1 86 ? -5.526 -14.819 6.916 1.00 77.00 86 HIS A CA 1
ATOM 729 C C . HIS A 1 86 ? -6.783 -15.578 7.384 1.00 77.00 86 HIS A C 1
ATOM 731 O O . HIS A 1 86 ? -6.674 -16.736 7.774 1.00 77.00 86 HIS A O 1
ATOM 737 N N . GLY A 1 87 ? -7.970 -14.962 7.317 1.00 67.06 87 GLY A N 1
ATOM 738 C CA . GLY A 1 87 ? -9.249 -15.589 7.664 1.00 67.06 87 GLY A CA 1
ATOM 739 C C . GLY A 1 87 ? -9.511 -15.709 9.167 1.00 67.06 87 GLY A C 1
ATOM 740 O O . GLY A 1 87 ? -10.443 -16.395 9.573 1.00 67.06 87 GLY A O 1
ATOM 741 N N . ILE A 1 88 ? -8.706 -15.050 10.002 1.00 65.12 88 ILE A N 1
ATOM 742 C CA . ILE A 1 88 ? -8.854 -15.047 11.457 1.00 65.12 88 ILE A CA 1
ATOM 743 C C . ILE A 1 88 ? -9.676 -13.811 11.832 1.00 65.12 88 ILE A C 1
ATOM 745 O O . ILE A 1 88 ? -9.136 -12.759 12.173 1.00 65.12 88 ILE A O 1
ATOM 749 N N . SER A 1 89 ? -11.001 -13.917 11.729 1.00 54.09 89 SER A N 1
ATOM 750 C CA . SER A 1 89 ? -11.924 -12.941 12.313 1.00 54.09 89 SER A CA 1
ATOM 751 C C . SER A 1 89 ? -12.286 -13.409 13.722 1.00 54.09 89 SER A C 1
ATOM 753 O O . SER A 1 89 ? -13.081 -14.334 13.882 1.00 54.09 89 SER A O 1
ATOM 755 N N . GLY A 1 90 ? -11.658 -12.817 14.739 1.00 54.88 90 GLY A N 1
ATOM 756 C CA . GLY A 1 90 ? -12.059 -13.027 16.129 1.00 54.88 90 GLY A CA 1
ATOM 757 C C . GLY A 1 90 ? -13.467 -12.478 16.351 1.00 54.88 90 GLY A C 1
ATOM 758 O O . GLY A 1 90 ? -13.682 -11.280 16.161 1.00 54.88 90 GLY A O 1
ATOM 759 N N . LEU A 1 91 ? -14.383 -13.390 16.683 1.00 39.56 91 LEU A N 1
ATOM 760 C CA . LEU A 1 91 ? -15.679 -13.131 17.312 1.00 39.56 91 LEU A CA 1
ATOM 761 C C . LEU A 1 91 ? -15.498 -12.391 18.643 1.00 39.56 91 LEU A C 1
ATOM 763 O O . LEU A 1 91 ? -14.534 -12.735 19.367 1.00 39.56 91 LEU A O 1
#

Radius of gyration: 29.03 Å; chains: 1; bounding box: 58×37×68 Å